Protein AF-A0A7W0V4F7-F1 (afdb_monomer)

Secondary structure (DSSP, 8-state):
-------TTTTT----HHHHHHHHHHHTT---TT-SS-SSPPPHHHHHHHHHHHHTT--

Structure (mmCIF, N/CA/C/O backbone):
data_AF-A0A7W0V4F7-F1
#
_entry.id   AF-A0A7W0V4F7-F1
#
loop_
_atom_site.group_PDB
_atom_site.id
_atom_site.type_symbol
_atom_site.label_atom_id
_atom_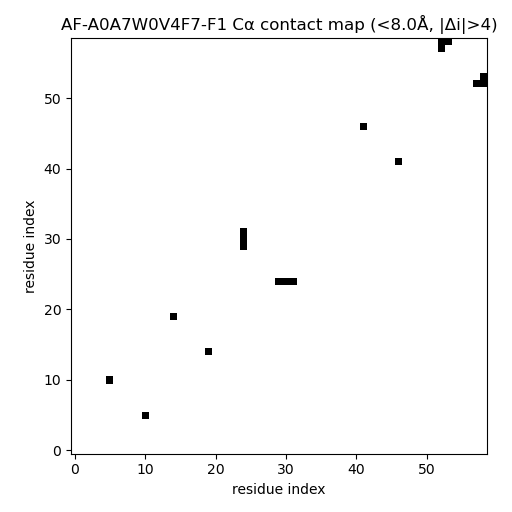site.label_alt_id
_atom_site.label_comp_id
_atom_site.label_asym_id
_atom_site.label_entity_id
_atom_site.label_seq_id
_atom_site.pdbx_PDB_ins_code
_atom_site.Cartn_x
_atom_site.Cartn_y
_atom_site.Cartn_z
_atom_site.occupancy
_atom_site.B_iso_or_equiv
_atom_site.auth_seq_id
_atom_site.auth_comp_id
_atom_site.auth_asym_id
_atom_site.auth_atom_id
_atom_site.pdbx_PDB_model_num
ATOM 1 N N . MET A 1 1 ? -27.716 -22.335 13.054 1.00 55.16 1 MET A N 1
ATOM 2 C CA . MET A 1 1 ? -26.698 -21.987 14.069 1.00 55.16 1 MET A CA 1
ATOM 3 C C . MET A 1 1 ? -25.356 -21.872 13.367 1.00 55.16 1 MET A C 1
ATOM 5 O O . MET A 1 1 ? -24.828 -22.888 12.934 1.00 55.16 1 MET A O 1
ATOM 9 N N . THR A 1 2 ? -24.848 -20.656 13.171 1.00 69.69 2 THR A N 1
ATOM 10 C CA . THR A 1 2 ? -23.531 -20.436 12.552 1.00 69.69 2 THR A CA 1
ATOM 11 C C . THR A 1 2 ? -22.460 -20.767 13.584 1.00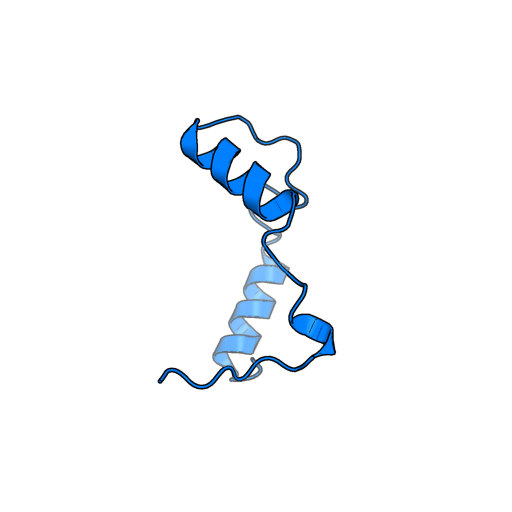 69.69 2 THR A C 1
ATOM 13 O O . THR A 1 2 ? -22.477 -20.225 14.686 1.00 69.69 2 THR A O 1
ATOM 16 N N . ARG A 1 3 ? -21.578 -21.716 13.270 1.00 75.69 3 ARG A N 1
ATOM 17 C CA . ARG A 1 3 ? -20.492 -22.131 14.163 1.00 75.69 3 ARG A CA 1
ATOM 18 C C . ARG A 1 3 ? -19.450 -21.008 14.209 1.00 75.69 3 ARG A C 1
ATOM 20 O O . ARG A 1 3 ? -18.980 -20.585 13.159 1.00 75.69 3 ARG A O 1
ATOM 27 N N . ASP A 1 4 ? -19.120 -20.520 15.402 1.00 81.38 4 ASP A N 1
ATOM 28 C CA . ASP A 1 4 ? -18.016 -19.574 15.595 1.00 81.38 4 AS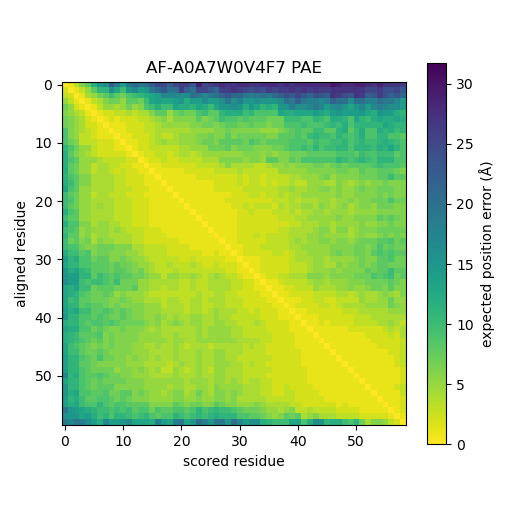P A CA 1
ATOM 29 C C . ASP A 1 4 ? -16.686 -20.340 15.508 1.00 81.38 4 ASP A C 1
ATOM 31 O O . ASP A 1 4 ? -16.392 -21.185 16.357 1.00 81.38 4 ASP A O 1
ATOM 35 N N . TYR A 1 5 ? -15.915 -20.079 14.451 1.00 87.12 5 TYR A N 1
ATOM 36 C CA . TYR A 1 5 ? -14.616 -20.710 14.196 1.00 87.12 5 TYR A CA 1
ATOM 37 C C . TYR A 1 5 ? -13.443 -19.944 14.834 1.00 87.12 5 TYR A C 1
ATOM 39 O O . TYR A 1 5 ? -12.298 -20.390 14.735 1.00 87.12 5 TYR A O 1
ATOM 47 N N . ALA A 1 6 ? -13.688 -18.799 15.482 1.00 90.69 6 ALA A N 1
ATOM 48 C CA . ALA A 1 6 ? -12.623 -17.983 16.047 1.00 90.69 6 ALA A CA 1
ATOM 49 C C . ALA A 1 6 ? -12.030 -18.615 17.317 1.00 90.69 6 ALA A C 1
ATOM 51 O O . ALA A 1 6 ? -12.734 -19.005 18.255 1.00 90.69 6 ALA A O 1
ATOM 52 N N . THR A 1 7 ? -10.697 -18.667 17.379 1.00 93.56 7 THR A N 1
ATOM 53 C CA . THR A 1 7 ? -9.992 -19.103 18.592 1.00 93.56 7 THR A CA 1
ATOM 54 C C . THR A 1 7 ? -10.152 -18.061 19.713 1.00 93.56 7 THR A C 1
ATOM 56 O O . THR A 1 7 ? -10.208 -16.862 19.424 1.00 93.56 7 THR A O 1
ATOM 59 N N . PRO A 1 8 ? -10.163 -18.459 21.003 1.00 93.19 8 PRO A N 1
ATOM 60 C CA . PRO A 1 8 ? -10.396 -17.528 22.115 1.00 93.19 8 PRO A CA 1
ATOM 61 C C . PRO A 1 8 ? -9.455 -16.317 22.142 1.00 93.19 8 PRO A C 1
ATOM 63 O O . PRO A 1 8 ? -9.867 -15.228 22.526 1.00 93.19 8 PRO A O 1
ATOM 66 N N . ARG A 1 9 ? -8.207 -16.488 21.685 1.00 93.44 9 ARG A N 1
ATOM 67 C CA . ARG A 1 9 ? -7.178 -15.437 21.679 1.00 93.44 9 ARG A CA 1
ATOM 68 C C . ARG A 1 9 ? -7.496 -14.275 20.734 1.00 93.44 9 ARG A C 1
ATOM 70 O O . ARG A 1 9 ? -7.056 -13.165 20.997 1.00 93.44 9 ARG A O 1
ATOM 77 N N . VAL A 1 10 ? -8.237 -14.520 19.652 1.00 93.94 10 VAL A N 1
ATOM 78 C CA . VAL A 1 10 ? -8.574 -13.487 18.6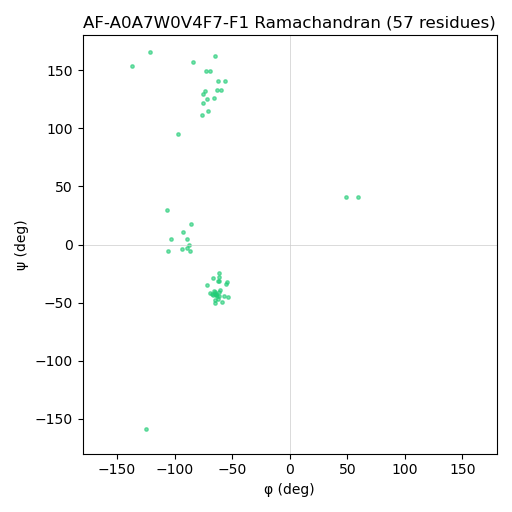51 1.00 93.94 10 VAL A CA 1
ATOM 79 C C . VAL A 1 10 ? -10.026 -13.027 18.738 1.00 93.94 10 VAL A C 1
ATOM 81 O O . VAL A 1 10 ? -10.401 -12.082 18.057 1.00 93.94 10 VAL A O 1
ATOM 84 N N . ARG A 1 11 ? -10.848 -13.652 19.592 1.00 90.94 11 ARG A N 1
ATOM 85 C CA . ARG A 1 11 ? -12.285 -13.350 19.698 1.00 90.94 11 ARG A CA 1
ATOM 86 C C . ARG A 1 11 ? -12.569 -11.900 20.126 1.00 90.94 11 ARG A C 1
ATOM 88 O O . ARG A 1 11 ? -13.635 -11.382 19.826 1.00 90.94 11 ARG A O 1
ATOM 95 N N . GLY A 1 12 ? -11.625 -11.248 20.809 1.00 90.50 12 GLY A N 1
ATOM 96 C CA . GLY A 1 12 ? -11.728 -9.838 21.201 1.00 90.50 12 GLY A CA 1
ATOM 97 C C . GLY A 1 12 ? -11.242 -8.836 20.148 1.00 90.50 12 GLY A C 1
ATOM 98 O O . GLY A 1 12 ? -11.358 -7.635 20.373 1.00 90.50 12 GLY A O 1
ATOM 99 N N . PHE A 1 13 ? -10.669 -9.289 19.028 1.00 92.88 13 PHE A N 1
ATOM 100 C CA . PHE A 1 13 ? -10.231 -8.378 17.973 1.00 92.88 13 PHE A CA 1
ATOM 101 C C . PHE A 1 13 ? -11.445 -7.863 17.199 1.00 92.88 13 PHE A C 1
ATOM 103 O O . PHE A 1 13 ? -12.288 -8.637 16.752 1.00 92.88 13 PHE A O 1
ATOM 110 N N . GLY A 1 14 ? -11.519 -6.544 17.044 1.00 89.31 14 GLY A N 1
ATOM 111 C CA . GLY A 1 14 ? -12.541 -5.859 16.261 1.00 89.31 14 GLY A CA 1
ATOM 112 C C . GLY A 1 14 ? -11.917 -4.961 15.198 1.00 89.31 14 GLY A C 1
ATOM 113 O O . GLY A 1 14 ? -10.761 -5.130 14.809 1.00 89.31 14 GLY A O 1
ATOM 114 N N . THR A 1 15 ? -12.686 -3.981 14.736 1.00 94.44 15 THR A N 1
ATOM 115 C CA . THR A 1 15 ? -12.201 -2.934 13.831 1.00 94.44 15 THR A CA 1
ATOM 116 C C . THR A 1 15 ? -11.063 -2.154 14.492 1.00 94.44 15 THR A C 1
ATOM 118 O O . THR A 1 15 ? -11.169 -1.766 15.654 1.00 94.44 15 THR A O 1
ATOM 121 N N . SER A 1 16 ? -9.968 -1.924 13.766 1.00 93.88 16 SER A N 1
ATOM 122 C CA . SER A 1 16 ? -8.875 -1.089 14.259 1.00 93.88 16 SER A CA 1
ATOM 123 C C . SER A 1 16 ? -9.161 0.387 13.989 1.00 93.88 16 SER A C 1
ATOM 125 O O . SER A 1 16 ? -9.879 0.738 13.052 1.00 93.88 16 SER A O 1
ATOM 127 N N . VAL A 1 17 ? -8.525 1.272 14.758 1.00 92.94 17 VAL A N 1
ATOM 128 C CA . VAL A 1 17 ? -8.578 2.719 14.493 1.00 92.94 17 VAL A CA 1
ATOM 129 C C . VAL A 1 17 ? -8.121 3.056 13.065 1.00 92.94 17 VAL A C 1
ATOM 131 O O . VAL A 1 17 ? -8.686 3.934 12.422 1.00 92.94 17 VAL A O 1
ATOM 134 N N . PHE A 1 18 ? -7.155 2.310 12.516 1.00 91.31 18 PHE A N 1
ATOM 135 C CA . PHE A 1 18 ? -6.662 2.514 11.153 1.00 91.31 18 PHE A CA 1
ATOM 136 C C . PHE A 1 18 ? -7.710 2.170 10.096 1.00 91.31 18 PHE A C 1
ATOM 138 O O . PHE A 1 18 ? -7.857 2.915 9.125 1.00 91.31 18 PHE A O 1
ATOM 145 N N . SER A 1 19 ? -8.446 1.066 10.267 1.00 92.56 19 SER A N 1
ATOM 146 C CA . SER A 1 19 ? -9.495 0.693 9.317 1.00 92.56 19 SER A CA 1
ATOM 147 C C . SER A 1 19 ? -10.703 1.625 9.418 1.00 92.56 19 SER A C 1
ATOM 149 O O . SER A 1 19 ? -11.284 1.974 8.390 1.00 92.56 19 SER A O 1
ATOM 151 N N . GLU A 1 20 ? -11.043 2.099 10.618 1.00 94.81 20 GLU A N 1
ATOM 152 C CA . GLU A 1 20 ? -12.101 3.093 10.808 1.00 94.81 20 GLU A CA 1
ATOM 153 C C . GLU A 1 20 ? -11.759 4.444 10.163 1.00 94.81 20 GLU A C 1
ATOM 155 O O . GLU A 1 20 ? -12.547 4.963 9.368 1.00 94.81 20 GLU A O 1
ATOM 160 N N . MET A 1 21 ? -10.566 4.978 10.434 1.00 93.56 21 MET A N 1
ATOM 161 C CA . MET A 1 21 ? -10.115 6.262 9.884 1.00 93.56 21 MET A CA 1
ATOM 162 C C . MET A 1 21 ? -9.951 6.204 8.363 1.00 93.56 21 MET A C 1
ATOM 164 O O . MET A 1 21 ? -10.374 7.125 7.667 1.00 93.56 21 MET A O 1
ATOM 168 N N . SER A 1 22 ? -9.412 5.102 7.830 1.00 92.25 22 SER A N 1
ATOM 169 C CA . SER A 1 22 ? -9.290 4.904 6.377 1.00 92.25 22 SER A CA 1
ATOM 170 C C . SER A 1 22 ? -10.660 4.888 5.693 1.00 92.25 22 SER A C 1
ATOM 172 O O . SER A 1 22 ? -10.838 5.496 4.638 1.00 92.25 22 SER A O 1
ATOM 174 N N . ARG A 1 23 ? -11.661 4.244 6.313 1.00 94.19 23 ARG A N 1
ATOM 175 C CA . ARG A 1 23 ? -13.043 4.244 5.812 1.00 94.19 23 ARG A CA 1
ATOM 176 C C . ARG A 1 23 ? -13.634 5.655 5.793 1.00 94.19 23 ARG A C 1
ATOM 178 O O . ARG A 1 23 ? -14.234 6.030 4.789 1.00 94.19 23 ARG A O 1
ATOM 185 N N . LEU A 1 24 ? -13.474 6.424 6.871 1.00 95.31 24 LEU A N 1
ATOM 186 C CA . LEU A 1 24 ? -13.974 7.802 6.949 1.00 95.31 24 LEU A CA 1
ATOM 187 C C . LEU A 1 24 ? -13.289 8.719 5.924 1.00 95.31 24 LEU A C 1
ATOM 189 O O . LEU A 1 24 ? -13.973 9.466 5.228 1.00 95.31 24 LEU A O 1
ATOM 193 N N . ALA A 1 25 ? -11.966 8.620 5.766 1.00 95.12 25 ALA A N 1
ATOM 194 C CA . ALA A 1 25 ? -11.225 9.401 4.776 1.00 95.12 25 ALA A CA 1
ATOM 195 C C . ALA A 1 25 ? -11.751 9.166 3.349 1.00 95.12 25 ALA A C 1
ATOM 197 O O . ALA A 1 25 ? -12.006 10.129 2.626 1.00 95.12 25 ALA A O 1
ATOM 198 N N . ASN A 1 26 ? -12.005 7.903 2.983 1.00 94.38 26 ASN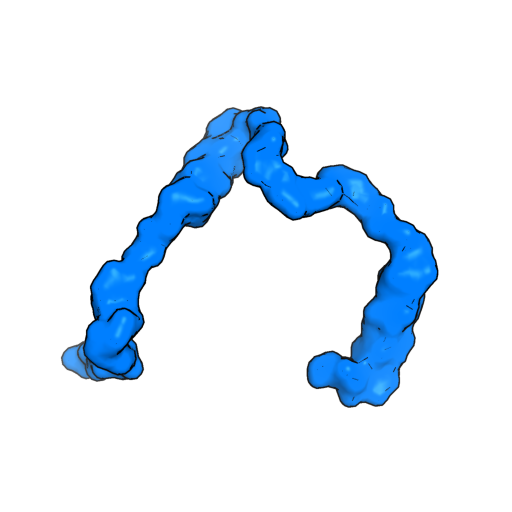 A N 1
ATOM 199 C CA . ASN A 1 26 ? -12.593 7.548 1.689 1.00 94.38 26 ASN A CA 1
ATOM 200 C C . ASN A 1 26 ? -14.024 8.086 1.528 1.00 94.38 26 ASN A C 1
ATOM 202 O O . ASN A 1 26 ? -14.364 8.611 0.473 1.00 94.38 26 ASN A O 1
ATOM 206 N N . GLN A 1 27 ? -14.863 7.988 2.566 1.00 97.56 27 GLN A N 1
ATOM 207 C CA . GLN A 1 27 ? -16.249 8.484 2.526 1.00 97.56 27 GLN A CA 1
ATOM 208 C C . GLN A 1 27 ? -16.337 9.994 2.279 1.00 97.56 27 GLN A C 1
ATOM 210 O O . GLN A 1 27 ? -17.295 10.459 1.664 1.00 97.56 27 GLN A O 1
ATOM 215 N N . HIS A 1 28 ? -15.346 10.750 2.746 1.00 96.88 28 HIS A N 1
ATOM 216 C CA . HIS A 1 28 ? -15.316 12.205 2.633 1.00 96.88 28 HIS A CA 1
ATOM 217 C C . HIS A 1 28 ? -14.379 12.724 1.535 1.00 96.88 28 HIS A C 1
ATOM 219 O O . HIS A 1 28 ? -14.227 13.937 1.417 1.00 96.88 28 HIS A O 1
ATOM 225 N N . ASN A 1 29 ? -13.763 11.843 0.734 1.00 95.06 29 ASN A N 1
ATOM 226 C CA . ASN A 1 29 ? -12.723 12.206 -0.238 1.00 95.06 29 ASN A CA 1
ATOM 227 C C . ASN A 1 29 ? -11.631 13.104 0.379 1.00 95.06 29 ASN A C 1
ATOM 229 O O . ASN A 1 29 ? -11.203 14.095 -0.215 1.00 95.06 29 ASN A O 1
ATOM 233 N N . ALA A 1 30 ? -11.223 12.793 1.610 1.00 95.62 30 ALA A N 1
ATOM 234 C CA . ALA A 1 30 ? -10.236 13.579 2.333 1.00 95.62 30 ALA A CA 1
ATOM 235 C C . ALA A 1 30 ? -8.824 13.371 1.761 1.00 95.62 30 ALA A C 1
ATOM 237 O O . ALA A 1 30 ? -8.472 12.275 1.322 1.00 95.62 30 ALA A O 1
ATOM 238 N N . VAL A 1 31 ? -7.979 14.402 1.848 1.00 91.75 31 VAL A N 1
ATOM 239 C CA . VAL A 1 31 ? -6.536 14.255 1.604 1.00 91.75 31 VAL A CA 1
ATOM 240 C C . VAL A 1 31 ? -5.929 13.472 2.768 1.00 91.75 31 VAL A C 1
ATOM 242 O O . VAL A 1 31 ? -5.933 13.937 3.908 1.00 91.75 31 VAL A O 1
ATOM 245 N N . ASN A 1 32 ? -5.420 12.271 2.492 1.00 88.94 32 ASN A N 1
ATOM 246 C CA . ASN A 1 32 ? -4.907 11.371 3.520 1.00 88.94 32 ASN A CA 1
ATOM 247 C C . ASN A 1 32 ? -3.382 11.482 3.670 1.00 88.94 32 ASN A C 1
ATOM 249 O O . ASN A 1 32 ? -2.633 10.800 2.980 1.00 88.94 32 ASN A O 1
ATOM 253 N N . LEU A 1 33 ? -2.931 12.299 4.625 1.00 90.44 33 LEU A N 1
ATOM 254 C CA . LEU A 1 33 ? -1.508 12.437 4.977 1.00 90.44 33 LEU A CA 1
ATOM 255 C C . LEU A 1 33 ? -1.033 11.422 6.036 1.00 90.44 33 LEU A C 1
ATOM 257 O O . LEU A 1 33 ? 0.128 11.446 6.432 1.00 90.44 33 LEU A O 1
ATOM 261 N N . GLY A 1 34 ? -1.924 10.554 6.529 1.00 86.38 34 GLY A N 1
ATOM 262 C CA . GLY A 1 34 ? -1.601 9.496 7.496 1.00 86.38 34 GLY A CA 1
ATOM 263 C C . GLY A 1 34 ? -1.282 8.145 6.848 1.00 86.38 34 GLY A C 1
ATOM 264 O O . GLY A 1 34 ? -0.963 7.185 7.550 1.00 86.38 34 GLY A O 1
ATOM 265 N N . GLN A 1 35 ? -1.396 8.046 5.522 1.00 88.75 35 GLN A N 1
ATOM 266 C CA . GLN A 1 35 ? -1.086 6.842 4.764 1.00 88.75 35 GLN A CA 1
ATOM 267 C C . GLN A 1 35 ? 0.411 6.518 4.845 1.00 88.75 35 GLN A C 1
ATOM 269 O O . GLN A 1 35 ? 1.262 7.336 4.518 1.00 88.75 35 GLN A O 1
ATOM 274 N N . GLY A 1 36 ? 0.731 5.291 5.258 1.00 90.62 36 GLY A N 1
ATOM 275 C CA . GLY A 1 36 ? 2.111 4.820 5.412 1.00 90.62 36 GLY A CA 1
ATOM 276 C C . GLY A 1 36 ? 2.746 4.255 4.138 1.00 90.62 36 GLY A C 1
ATOM 277 O O . GLY A 1 36 ? 3.704 3.494 4.243 1.00 90.62 36 GLY A O 1
ATOM 278 N N . PHE A 1 37 ? 2.198 4.547 2.955 1.00 92.31 37 PHE A N 1
ATOM 279 C CA . PHE A 1 37 ? 2.712 4.049 1.678 1.00 92.31 37 PHE A CA 1
ATOM 280 C C . PHE A 1 37 ? 2.735 5.138 0.597 1.00 92.31 37 PHE A C 1
ATOM 282 O O . PHE A 1 37 ? 1.948 6.078 0.687 1.00 92.31 37 PHE A O 1
ATOM 289 N N . PRO A 1 38 ? 3.623 5.028 -0.411 1.00 93.19 38 PRO A N 1
ATOM 290 C CA . PRO A 1 38 ? 3.716 6.008 -1.491 1.00 93.19 38 PRO A CA 1
ATOM 291 C C . PRO A 1 38 ? 2.440 6.099 -2.333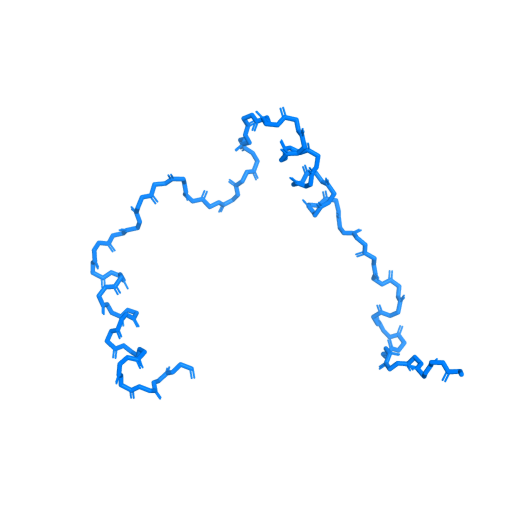 1.00 93.19 38 PRO A C 1
ATOM 293 O O . PRO A 1 38 ? 1.865 5.076 -2.704 1.00 93.19 38 PRO A O 1
ATOM 296 N N . ASP A 1 39 ? 2.070 7.315 -2.725 1.00 93.19 39 ASP A N 1
ATOM 297 C CA . ASP A 1 39 ? 0.999 7.623 -3.682 1.00 93.19 39 ASP A CA 1
ATOM 298 C C . ASP A 1 39 ? 1.510 7.755 -5.134 1.00 93.19 39 ASP A C 1
ATOM 300 O O . ASP A 1 39 ? 0.781 8.157 -6.040 1.00 93.19 39 ASP A O 1
ATOM 304 N N . PHE A 1 40 ? 2.763 7.369 -5.377 1.00 94.44 40 PHE A N 1
ATOM 305 C CA . PHE A 1 40 ? 3.419 7.377 -6.681 1.00 94.44 40 PHE A CA 1
ATOM 306 C C . PHE A 1 40 ? 3.915 5.986 -7.083 1.00 94.44 40 PHE A C 1
ATOM 308 O O . PHE A 1 40 ? 4.011 5.055 -6.282 1.00 94.44 40 PHE A O 1
ATOM 315 N N . ALA A 1 41 ? 4.250 5.837 -8.365 1.00 96.06 41 ALA A N 1
ATOM 316 C CA . ALA A 1 41 ? 4.708 4.566 -8.905 1.00 96.06 41 ALA A CA 1
ATOM 317 C C . ALA A 1 41 ? 6.027 4.108 -8.262 1.00 96.06 41 ALA A C 1
ATOM 319 O O . ALA A 1 41 ? 7.006 4.851 -8.211 1.00 96.06 41 ALA A O 1
ATOM 320 N N . GLY A 1 42 ? 6.072 2.837 -7.855 1.00 95.19 42 GLY A N 1
ATOM 321 C CA . GLY A 1 42 ? 7.304 2.204 -7.395 1.00 95.19 42 GLY A CA 1
ATOM 322 C C . GLY A 1 42 ? 8.366 2.078 -8.503 1.00 95.19 42 GLY A C 1
ATOM 323 O O . GLY A 1 42 ? 8.031 2.137 -9.699 1.00 95.19 42 GLY A O 1
ATOM 324 N N . PRO A 1 43 ? 9.643 1.862 -8.130 1.00 97.81 43 PRO A N 1
ATOM 325 C CA . PRO A 1 43 ? 10.745 1.757 -9.082 1.00 97.81 43 PRO A CA 1
ATOM 326 C C . PRO A 1 43 ? 10.516 0.657 -10.134 1.00 97.81 43 PRO A C 1
ATOM 328 O O . PRO A 1 43 ? 10.038 -0.425 -9.780 1.00 97.81 43 PRO A O 1
ATOM 331 N N . PRO A 1 44 ? 10.882 0.875 -11.415 1.00 98.25 44 PRO A N 1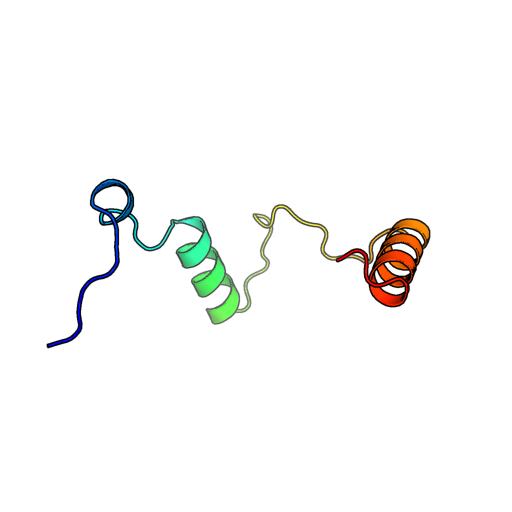
ATOM 332 C CA . PRO A 1 44 ? 10.657 -0.103 -12.483 1.00 98.25 44 PRO A CA 1
ATOM 333 C C . PRO A 1 44 ? 11.217 -1.495 -12.180 1.00 98.25 44 PRO A C 1
ATOM 335 O O . PRO A 1 44 ? 10.500 -2.478 -12.317 1.00 98.25 44 PRO A O 1
ATOM 338 N N . PHE A 1 45 ? 12.450 -1.581 -11.675 1.00 98.06 45 PHE A N 1
ATOM 339 C CA . PHE A 1 45 ? 13.108 -2.864 -11.413 1.00 98.06 45 PHE A CA 1
ATOM 340 C C . PHE A 1 45 ? 12.375 -3.730 -10.372 1.00 98.06 45 PHE A C 1
ATOM 342 O O . PHE A 1 45 ? 12.390 -4.951 -10.480 1.00 98.06 45 PHE A O 1
ATOM 349 N N . VAL A 1 46 ? 11.702 -3.115 -9.389 1.00 97.81 46 VAL A N 1
ATOM 350 C CA . VAL A 1 46 ? 10.914 -3.843 -8.379 1.00 97.81 46 VAL A CA 1
ATOM 351 C C . VAL A 1 46 ? 9.680 -4.469 -9.026 1.00 97.81 46 VAL A C 1
ATOM 353 O O . VAL A 1 46 ? 9.345 -5.617 -8.745 1.00 97.81 46 VAL A O 1
ATOM 356 N N . LYS A 1 47 ? 9.025 -3.726 -9.925 1.00 97.75 47 LYS A N 1
ATOM 357 C CA . LYS A 1 47 ? 7.845 -4.203 -10.657 1.00 97.75 47 LYS A CA 1
ATOM 358 C C . LYS A 1 47 ? 8.205 -5.348 -11.604 1.00 97.75 47 LYS A C 1
ATOM 360 O O . LYS A 1 47 ? 7.499 -6.351 -11.617 1.00 97.75 47 LYS A O 1
ATOM 365 N N . GLU A 1 48 ? 9.319 -5.229 -12.328 1.00 98.38 48 GLU A N 1
ATOM 366 C CA . GLU A 1 48 ? 9.803 -6.292 -13.219 1.00 98.38 48 GLU A CA 1
ATOM 367 C C . GLU A 1 48 ? 10.185 -7.561 -12.450 1.00 98.38 48 GLU A C 1
ATOM 369 O O . GLU A 1 48 ? 9.809 -8.659 -12.851 1.00 98.38 48 GLU A O 1
ATOM 374 N N . ALA A 1 49 ? 10.865 -7.424 -11.307 1.00 98.12 49 ALA A N 1
ATOM 375 C CA . ALA A 1 49 ? 11.204 -8.567 -10.463 1.00 98.12 49 ALA A CA 1
ATOM 376 C C . ALA A 1 49 ? 9.950 -9.290 -9.937 1.00 98.12 49 ALA A C 1
ATOM 378 O O . ALA A 1 49 ? 9.878 -10.517 -9.997 1.00 98.12 49 ALA A O 1
ATOM 379 N N . ALA A 1 50 ? 8.943 -8.540 -9.474 1.00 97.50 50 ALA A N 1
ATOM 380 C CA . ALA A 1 50 ? 7.675 -9.112 -9.021 1.00 97.50 50 ALA A CA 1
ATOM 381 C C . ALA A 1 50 ? 6.930 -9.830 -10.158 1.00 97.50 50 ALA A C 1
ATOM 383 O O . ALA A 1 50 ? 6.456 -10.950 -9.971 1.00 97.50 50 ALA A O 1
ATOM 384 N N . LYS A 1 51 ? 6.873 -9.221 -11.350 1.00 98.06 51 LYS A N 1
ATOM 385 C CA . LYS A 1 51 ? 6.279 -9.834 -12.545 1.00 98.06 51 LYS A CA 1
ATOM 386 C C . LYS A 1 51 ? 6.976 -11.146 -12.907 1.00 98.06 51 LYS A C 1
ATOM 388 O O . LYS A 1 51 ? 6.299 -12.150 -13.086 1.00 98.06 51 LYS A O 1
ATOM 393 N N . ALA A 1 52 ? 8.306 -11.149 -12.967 1.00 98.19 52 ALA A N 1
ATOM 394 C CA . ALA A 1 52 ? 9.074 -12.345 -13.297 1.00 98.19 52 ALA A CA 1
ATOM 395 C C . ALA A 1 52 ? 8.834 -13.490 -12.295 1.00 98.19 52 ALA A C 1
ATOM 397 O O . ALA A 1 52 ? 8.723 -14.640 -12.707 1.00 98.19 52 ALA A O 1
ATOM 398 N N . ALA A 1 53 ? 8.712 -13.187 -10.997 1.00 98.31 53 ALA A N 1
ATOM 399 C CA . ALA A 1 53 ? 8.408 -14.189 -9.973 1.00 98.31 53 ALA A CA 1
ATOM 400 C C . ALA A 1 53 ? 7.000 -14.788 -10.133 1.00 98.31 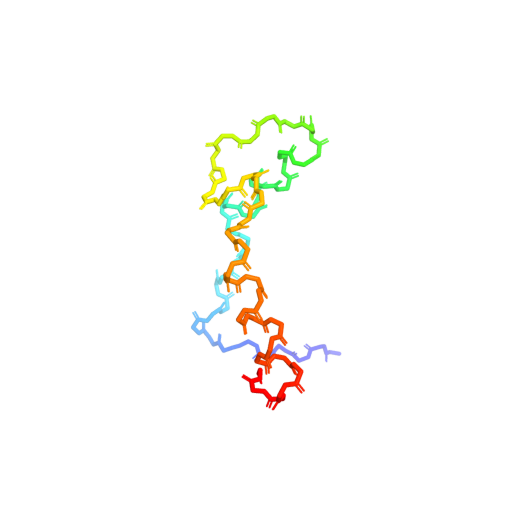53 ALA A C 1
ATOM 402 O O . ALA A 1 53 ? 6.830 -15.995 -9.984 1.00 98.31 53 ALA A O 1
ATOM 403 N N . ILE A 1 54 ? 6.003 -13.964 -10.473 1.00 98.19 54 ILE A N 1
ATOM 404 C CA . ILE A 1 54 ? 4.641 -14.435 -10.759 1.00 98.19 54 ILE A CA 1
ATOM 405 C C . ILE A 1 54 ? 4.630 -15.311 -12.017 1.00 98.19 54 ILE A C 1
ATOM 407 O O . ILE A 1 54 ? 4.084 -16.409 -11.979 1.00 98.19 54 ILE A O 1
ATOM 411 N N . ASP A 1 55 ? 5.268 -14.858 -13.101 1.00 98.19 55 ASP A N 1
ATOM 412 C CA . ASP A 1 55 ? 5.351 -15.596 -14.370 1.00 98.19 55 ASP A CA 1
ATOM 413 C C . ASP A 1 55 ? 6.085 -16.948 -14.204 1.00 98.19 55 ASP A C 1
ATOM 415 O O . ASP A 1 55 ? 5.810 -17.899 -14.936 1.00 98.19 55 ASP A O 1
ATOM 419 N N . ALA A 1 56 ? 7.002 -17.044 -13.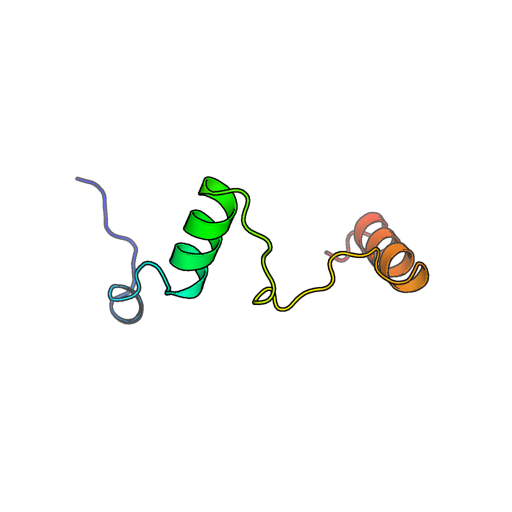235 1.00 98.00 56 ALA A N 1
ATOM 420 C CA . ALA A 1 56 ? 7.734 -18.260 -12.878 1.00 98.00 56 ALA A CA 1
ATOM 421 C C . ALA A 1 56 ? 7.032 -19.140 -11.819 1.00 98.00 56 ALA A C 1
ATOM 423 O O . ALA A 1 56 ? 7.622 -20.131 -11.393 1.00 98.00 56 ALA A O 1
ATOM 424 N N . ASP A 1 57 ? 5.813 -18.787 -11.393 1.00 95.81 57 ASP A N 1
ATOM 425 C CA . ASP A 1 57 ? 5.025 -19.494 -10.368 1.00 95.81 57 ASP A CA 1
ATOM 426 C C . ASP A 1 57 ? 5.722 -19.597 -8.991 1.00 95.81 57 ASP A C 1
ATOM 428 O O . ASP A 1 57 ? 5.707 -20.628 -8.323 1.00 95.81 57 ASP A O 1
ATOM 432 N N . LEU A 1 58 ? 6.376 -18.509 -8.562 1.00 91.31 58 LEU A N 1
ATOM 433 C CA . LEU A 1 58 ? 7.082 -18.392 -7.274 1.00 91.31 58 LEU A CA 1
ATOM 434 C C . LEU A 1 58 ? 6.329 -17.513 -6.253 1.00 91.31 58 LEU A C 1
ATOM 436 O O . LEU A 1 58 ? 6.965 -16.824 -5.449 1.00 91.31 58 LEU A O 1
ATOM 440 N N . ASN A 1 59 ? 4.996 -17.475 -6.325 1.00 70.12 59 ASN A N 1
ATOM 441 C CA . ASN A 1 59 ? 4.133 -16.606 -5.510 1.00 70.12 59 ASN A CA 1
ATOM 442 C C . ASN A 1 59 ? 3.407 -17.331 -4.368 1.00 70.12 59 ASN A C 1
ATOM 444 O O . ASN A 1 59 ? 3.223 -18.564 -4.446 1.00 70.12 59 ASN A O 1
#

pLDDT: mean 92.18, std 7.71, range [55.16, 98.38]

Mean predicted aligned error: 6.0 Å

Radius of gyration: 18.75 Å; Cα contacts (8 Å, |Δi|>4): 9; chains: 1; bounding box: 40×36×36 Å

Foldseek 3Di:
DDDDPDDPVCPPDDDDPVNVVVVVCVVVVHDDPPDPDDPDDDDPVVVVVVVVCVVVVVD

Sequence (59 aa):
MTRDYATPRVRGFGTSVFSEMSRLANQHNAVNLGQGFPDFAGPPFVKEAAKAAIDADLN

Solvent-accessible surface area (backbone atoms only — not comparable to full-atom values): 4073 Å² total; per-residue (Å²): 135,86,79,82,83,70,54,81,90,57,63,81,67,72,90,48,72,67,60,52,50,54,51,52,36,63,76,65,71,50,87,73,87,83,62,94,65,82,95,62,86,73,61,67,69,62,55,52,52,53,49,53,35,52,77,67,70,71,118